Protein AF-A0A445H5W8-F1 (afdb_monomer)

InterPro domains:
  IPR002132 Large ribosomal subunit protein uL5 [PTHR11994] (10-75)
  IPR022803 Large ribosomal subunit protein uL5 domain superfamily [G3DSA:3.30.1440.10] (6-75)
  IPR022803 Large ribos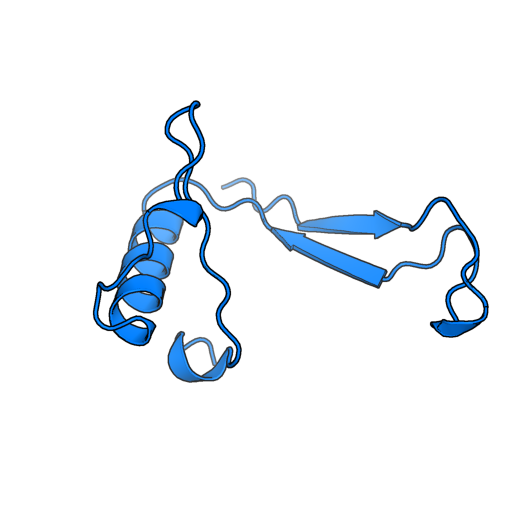omal subunit protein uL5 domain superfamily [SSF55282] (12-74)
  IPR031309 Large ribosomal subunit protein uL5, C-terminal [PF00673] (24-73)

Nearest PDB structures (foldseek):
  8b2l-assembly1_t3  TM=9.690E-01  e=1.245E-07  Nicotiana tabacum
  9cai-assembly1_CJ  TM=9.692E-01  e=1.036E-06  Caenorhabditis elegans
  4xxb-assembly1_A  TM=9.477E-01  e=2.596E-06  Homo sapiens
  8ogj-assembly1_s  TM=9.562E-01  e=4.568E-06  Candida albicans
  8eug-assembly1_J  TM=9.437E-01  e=5.646E-06  Schizosaccharomyces pombe

pLDDT: mean 78.14, std 11.1, range [36.44, 90.06]

Structure (mmCIF, N/CA/C/O backbone):
data_AF-A0A445H5W8-F1
#
_entry.id   AF-A0A445H5W8-F1
#
loop_
_atom_site.group_PDB
_atom_site.id
_atom_site.type_symbol
_atom_site.label_atom_id
_atom_site.label_alt_id
_atom_site.label_comp_id
_atom_site.label_asym_id
_atom_site.label_entity_id
_atom_site.label_seq_id
_atom_site.pdbx_PDB_ins_code
_atom_site.Cartn_x
_atom_site.Cartn_y
_atom_site.Cartn_z
_atom_site.occupancy
_atom_site.B_iso_or_equiv
_atom_site.auth_seq_id
_atom_site.auth_comp_id
_atom_site.auth_asym_id
_atom_site.auth_atom_id
_atom_site.pdbx_PDB_model_num
ATOM 1 N N . MET A 1 1 ? 5.770 -15.958 14.504 1.00 41.66 1 MET A N 1
ATOM 2 C CA . MET A 1 1 ? 4.579 -15.579 13.707 1.00 41.66 1 MET A CA 1
ATOM 3 C C . MET A 1 1 ? 5.079 -15.142 12.336 1.00 41.66 1 MET A C 1
ATOM 5 O O . MET A 1 1 ? 5.864 -14.208 12.296 1.00 41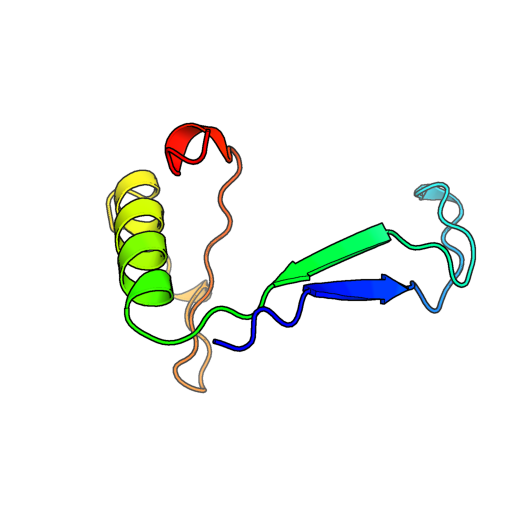.66 1 MET A O 1
ATOM 9 N N . PHE A 1 2 ? 4.767 -15.892 11.273 1.00 36.44 2 PHE A N 1
ATOM 10 C CA . PHE A 1 2 ? 5.406 -15.811 9.946 1.00 36.44 2 PHE A CA 1
ATOM 11 C C . PHE A 1 2 ? 5.376 -14.393 9.344 1.00 36.44 2 PHE A C 1
ATOM 13 O O . PHE A 1 2 ? 4.407 -14.018 8.693 1.00 36.44 2 PHE A O 1
ATOM 20 N N . PHE A 1 3 ? 6.445 -13.620 9.546 1.00 47.06 3 PHE A N 1
ATOM 21 C CA . PHE A 1 3 ? 6.757 -12.440 8.743 1.00 47.06 3 PHE A CA 1
ATOM 22 C C . PHE A 1 3 ? 7.516 -12.952 7.517 1.00 47.06 3 PHE A C 1
ATOM 24 O O . PHE A 1 3 ? 8.742 -13.039 7.518 1.00 47.06 3 PHE A O 1
ATOM 31 N N . LEU A 1 4 ? 6.782 -13.405 6.500 1.00 50.62 4 LEU A N 1
ATOM 32 C CA . LEU A 1 4 ? 7.402 -13.722 5.220 1.00 50.62 4 LEU A CA 1
ATOM 33 C C . LEU A 1 4 ? 7.657 -12.389 4.510 1.00 50.62 4 LEU A C 1
ATOM 35 O O . LEU A 1 4 ? 6.768 -11.842 3.860 1.00 50.62 4 LEU A O 1
ATOM 39 N N . LEU A 1 5 ? 8.851 -11.832 4.718 1.00 57.47 5 LEU A N 1
ATOM 40 C CA . LEU A 1 5 ? 9.368 -10.746 3.896 1.00 57.47 5 LEU A CA 1
ATOM 41 C C . LEU A 1 5 ? 9.835 -11.375 2.587 1.00 57.47 5 LEU A C 1
ATOM 43 O O . LEU A 1 5 ? 10.851 -12.072 2.561 1.00 57.47 5 LEU A O 1
ATOM 47 N N . LEU A 1 6 ? 9.078 -11.163 1.516 1.00 64.94 6 LEU A N 1
ATOM 48 C CA . LEU A 1 6 ? 9.457 -11.651 0.201 1.00 64.94 6 LEU A CA 1
ATOM 49 C C . LEU A 1 6 ? 9.948 -10.475 -0.637 1.00 64.94 6 LEU A C 1
ATOM 51 O O . LEU A 1 6 ? 9.283 -9.446 -0.780 1.00 64.94 6 LEU A O 1
ATOM 55 N N . VAL A 1 7 ? 11.163 -10.632 -1.155 1.00 72.12 7 VAL A N 1
ATOM 56 C CA . VAL A 1 7 ? 11.770 -9.669 -2.067 1.00 72.12 7 VAL A CA 1
ATOM 57 C C . VAL A 1 7 ? 11.402 -10.079 -3.483 1.00 72.12 7 VAL A C 1
ATOM 59 O O . VAL A 1 7 ? 11.779 -11.157 -3.942 1.00 72.12 7 VAL A O 1
ATOM 62 N N . LEU A 1 8 ? 10.657 -9.218 -4.166 1.00 75.06 8 LEU A N 1
ATOM 63 C CA . LEU A 1 8 ? 10.251 -9.423 -5.547 1.00 75.06 8 LEU A CA 1
ATOM 64 C C . LEU A 1 8 ? 11.376 -8.993 -6.483 1.00 75.06 8 LEU A C 1
ATOM 66 O O . LEU A 1 8 ? 11.851 -7.851 -6.453 1.00 75.06 8 LEU A O 1
ATOM 70 N N . THR A 1 9 ? 11.769 -9.921 -7.348 1.00 76.50 9 THR A N 1
ATOM 71 C CA . THR A 1 9 ? 12.623 -9.652 -8.500 1.00 76.50 9 THR A CA 1
ATOM 72 C C . THR A 1 9 ? 11.759 -9.425 -9.735 1.00 76.50 9 THR A C 1
ATOM 74 O O . THR A 1 9 ? 10.707 -10.043 -9.912 1.00 76.50 9 THR A O 1
ATOM 77 N N . LYS A 1 10 ? 12.178 -8.509 -10.610 1.00 73.31 10 LYS A N 1
ATOM 78 C CA . LYS A 1 10 ? 11.462 -8.241 -11.866 1.00 73.31 10 LYS A CA 1
ATOM 79 C C . LYS A 1 10 ? 11.990 -9.134 -12.981 1.00 73.31 10 LYS A C 1
ATOM 81 O O . LYS A 1 10 ? 13.190 -9.183 -13.249 1.00 73.31 10 LYS A O 1
ATOM 86 N N . SER A 1 11 ? 11.066 -9.800 -13.665 1.00 72.12 11 SER A N 1
ATOM 87 C CA . SER A 1 11 ? 11.350 -10.736 -14.759 1.00 72.12 11 SER A CA 1
ATOM 88 C C . SER A 1 11 ? 11.754 -10.059 -16.075 1.00 72.12 11 SER A C 1
ATOM 90 O O . SER A 1 11 ? 12.370 -10.697 -16.926 1.00 72.12 11 SER A O 1
ATOM 92 N N . TYR A 1 12 ? 11.469 -8.762 -16.247 1.00 75.94 12 TYR A N 1
ATOM 93 C CA . TYR A 1 12 ? 11.693 -8.033 -17.500 1.00 75.94 12 TYR A CA 1
ATOM 94 C C . TYR A 1 12 ? 12.529 -6.769 -17.296 1.00 75.94 12 TYR A C 1
ATOM 96 O O . TYR A 1 12 ? 12.350 -6.040 -16.324 1.00 75.94 12 TYR A O 1
ATOM 104 N N . THR A 1 13 ? 13.409 -6.482 -18.256 1.00 76.19 13 THR A N 1
ATOM 105 C CA . THR A 1 13 ? 14.120 -5.199 -18.342 1.00 76.19 13 THR A CA 1
ATOM 106 C C . THR A 1 13 ? 13.157 -4.132 -18.838 1.00 76.19 13 THR A C 1
ATOM 108 O O . THR A 1 13 ? 12.580 -4.308 -19.913 1.00 76.19 13 THR A O 1
ATOM 111 N N . VAL A 1 14 ? 13.048 -3.005 -18.138 1.00 82.12 14 VAL A N 1
ATOM 112 C CA . VAL A 1 14 ? 12.306 -1.843 -18.643 1.00 82.12 14 VAL A CA 1
ATOM 113 C C . VAL A 1 14 ? 13.228 -0.634 -18.639 1.00 82.12 14 VAL A C 1
ATOM 115 O O . VAL A 1 14 ? 13.537 -0.090 -17.581 1.00 82.12 14 VAL A O 1
ATOM 118 N N . ARG A 1 15 ? 13.675 -0.218 -19.834 1.00 80.38 15 ARG A N 1
ATOM 119 C CA . ARG A 1 15 ? 14.670 0.858 -19.993 1.00 80.38 15 ARG A CA 1
ATOM 120 C C . ARG A 1 15 ? 14.178 2.204 -19.458 1.00 80.38 15 ARG A C 1
ATOM 122 O O . ARG A 1 15 ? 14.968 2.918 -18.858 1.00 80.38 15 ARG A O 1
ATOM 129 N N . SER A 1 16 ? 12.888 2.510 -19.604 1.00 87.00 16 SER A N 1
ATOM 130 C CA . SER A 1 16 ? 12.302 3.775 -19.136 1.00 87.00 16 SER A CA 1
ATOM 131 C C . SER A 1 16 ? 12.299 3.927 -17.614 1.00 87.00 16 SER A C 1
ATOM 133 O O . SER A 1 16 ? 12.392 5.040 -17.120 1.00 87.00 16 SER A O 1
ATOM 135 N N . PHE A 1 17 ? 12.220 2.819 -16.871 1.00 80.69 17 PHE A N 1
ATOM 136 C CA . PHE A 1 17 ? 12.272 2.829 -15.405 1.00 80.69 17 PHE A CA 1
ATOM 137 C C . PHE A 1 17 ? 13.683 2.545 -14.861 1.00 80.69 17 PHE A C 1
ATOM 139 O O . PHE A 1 17 ? 13.854 2.435 -13.655 1.00 80.69 17 PHE A O 1
ATOM 146 N N . GLY A 1 18 ? 14.690 2.379 -15.729 1.00 82.38 18 GLY A N 1
ATOM 147 C CA . GLY A 1 18 ? 16.063 2.050 -15.325 1.00 82.38 18 GLY A CA 1
ATOM 148 C C . GLY A 1 18 ? 16.263 0.628 -14.781 1.00 82.38 18 GLY A C 1
ATOM 149 O O . GLY A 1 18 ? 17.361 0.299 -14.351 1.00 82.38 18 GLY A O 1
ATOM 150 N N . ILE A 1 19 ? 15.239 -0.231 -14.826 1.00 83.56 19 ILE A N 1
ATOM 151 C CA . ILE A 1 19 ? 15.241 -1.539 -14.157 1.00 83.56 19 ILE A CA 1
ATOM 152 C C . ILE A 1 19 ? 15.871 -2.617 -15.044 1.00 83.56 19 ILE A C 1
ATOM 154 O O . ILE A 1 19 ? 15.427 -2.845 -16.182 1.00 83.56 19 ILE A O 1
ATOM 158 N N . ARG A 1 20 ? 16.854 -3.344 -14.500 1.00 80.38 20 ARG A N 1
ATOM 159 C CA . ARG A 1 20 ? 17.469 -4.516 -15.142 1.00 80.38 20 ARG A CA 1
ATOM 160 C C . ARG A 1 20 ? 16.789 -5.823 -14.703 1.00 80.38 20 ARG A C 1
ATOM 162 O O . ARG A 1 20 ? 16.071 -5.887 -13.709 1.00 80.38 20 ARG A O 1
ATOM 169 N N . ARG A 1 21 ? 16.962 -6.891 -15.495 1.00 75.31 21 ARG A N 1
ATOM 170 C CA . ARG A 1 21 ? 16.380 -8.216 -15.201 1.00 75.31 21 ARG A CA 1
ATOM 171 C C . ARG A 1 21 ? 16.964 -8.755 -13.899 1.00 75.31 21 ARG A C 1
ATOM 173 O O . ARG A 1 21 ? 18.163 -8.627 -13.675 1.00 75.31 21 ARG A O 1
ATOM 180 N N . ASN A 1 22 ? 16.112 -9.396 -13.101 1.00 77.94 22 ASN A N 1
ATOM 181 C CA . ASN A 1 22 ? 16.437 -9.997 -11.803 1.00 77.94 22 ASN A CA 1
ATOM 182 C C . ASN A 1 22 ? 16.905 -9.005 -10.727 1.00 77.94 22 ASN A C 1
ATOM 184 O O . ASN A 1 22 ? 17.387 -9.419 -9.674 1.00 77.94 22 ASN A O 1
ATOM 188 N N . GLU A 1 23 ? 16.724 -7.706 -10.953 1.00 80.38 23 GLU A N 1
ATOM 189 C CA . GLU A 1 23 ? 16.963 -6.694 -9.935 1.00 80.38 23 GLU A CA 1
ATOM 190 C C . GLU A 1 23 ? 15.866 -6.750 -8.862 1.00 80.38 23 GLU A C 1
ATOM 192 O O . GLU A 1 23 ? 14.692 -7.014 -9.155 1.00 80.38 23 GLU A O 1
ATOM 197 N N . LYS A 1 24 ? 16.265 -6.555 -7.602 1.00 81.69 24 LYS A N 1
ATOM 198 C CA . LYS A 1 24 ? 15.365 -6.528 -6.443 1.00 81.69 24 LYS A CA 1
ATOM 199 C C . LYS A 1 24 ? 14.745 -5.139 -6.357 1.00 81.69 24 LYS A C 1
ATOM 201 O O . LYS A 1 24 ? 15.472 -4.175 -6.153 1.00 81.69 24 LYS A O 1
ATOM 206 N N . ILE A 1 25 ? 13.429 -5.038 -6.527 1.00 82.88 25 ILE A N 1
ATOM 207 C CA . ILE A 1 25 ? 12.761 -3.728 -6.680 1.00 82.88 25 ILE A CA 1
ATOM 208 C C . ILE A 1 25 ? 11.735 -3.469 -5.588 1.00 82.88 25 ILE A C 1
ATOM 210 O O . ILE A 1 25 ? 11.534 -2.324 -5.202 1.00 82.88 25 ILE A O 1
ATOM 214 N N . ALA A 1 26 ? 11.079 -4.515 -5.087 1.00 82.25 26 ALA A N 1
ATOM 215 C CA . ALA A 1 26 ? 10.036 -4.361 -4.088 1.00 82.25 26 ALA A CA 1
ATOM 216 C C . ALA A 1 26 ? 10.179 -5.397 -2.979 1.00 82.25 26 ALA A C 1
ATOM 218 O O . ALA A 1 26 ? 10.522 -6.556 -3.218 1.00 82.25 26 ALA A O 1
ATOM 219 N N . CYS A 1 27 ? 9.858 -4.962 -1.771 1.00 84.62 27 CYS A N 1
ATOM 220 C CA . CYS A 1 27 ? 9.678 -5.812 -0.611 1.00 84.62 27 CYS A CA 1
ATOM 221 C C . CYS A 1 27 ? 8.192 -5.805 -0.270 1.00 84.62 27 CYS A C 1
ATOM 223 O O . CYS A 1 27 ? 7.586 -4.737 -0.211 1.00 84.62 27 CYS A O 1
ATOM 225 N N . TYR A 1 28 ? 7.610 -6.973 -0.025 1.00 85.06 28 TYR A N 1
ATOM 226 C CA . TYR A 1 28 ? 6.282 -7.051 0.570 1.00 85.06 28 TYR A CA 1
ATOM 227 C C . TYR A 1 28 ? 6.299 -7.972 1.776 1.00 85.06 28 TYR A C 1
ATOM 229 O O . TYR A 1 28 ? 7.133 -8.873 1.902 1.00 85.06 28 TYR A O 1
ATOM 237 N N . VAL A 1 29 ? 5.359 -7.715 2.674 1.00 85.12 29 VAL A N 1
ATOM 238 C CA . VAL A 1 29 ? 5.200 -8.464 3.908 1.00 85.12 29 VAL A CA 1
ATOM 239 C C . VAL A 1 29 ? 3.773 -8.966 3.972 1.00 85.12 29 VAL A C 1
ATOM 241 O O . VAL A 1 29 ? 2.825 -8.194 3.848 1.00 85.12 29 VAL A O 1
ATOM 244 N N . THR A 1 30 ? 3.615 -10.261 4.216 1.00 85.56 30 THR A N 1
ATOM 245 C CA . THR A 1 30 ? 2.316 -10.828 4.581 1.00 85.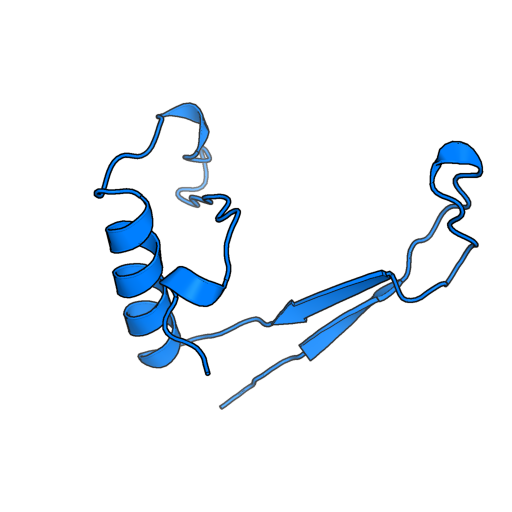56 30 THR A CA 1
ATOM 246 C C . THR A 1 30 ? 2.188 -10.852 6.097 1.00 85.56 30 THR A C 1
ATOM 248 O O . THR A 1 30 ? 2.929 -11.571 6.772 1.00 85.56 30 THR A O 1
ATOM 251 N N . ILE A 1 31 ? 1.241 -10.091 6.634 1.00 85.75 31 ILE A N 1
ATOM 252 C CA . ILE A 1 31 ? 0.955 -10.037 8.070 1.00 85.75 31 ILE A CA 1
ATOM 253 C C . ILE A 1 31 ? -0.365 -10.769 8.310 1.00 85.75 31 ILE A C 1
ATOM 255 O O . ILE A 1 31 ? -1.303 -10.651 7.526 1.00 85.75 31 ILE A O 1
ATOM 259 N N . ARG A 1 32 ? -0.434 -11.564 9.381 1.00 88.50 32 ARG A N 1
ATOM 260 C CA . ARG A 1 32 ? -1.648 -12.279 9.804 1.00 88.50 32 ARG A CA 1
ATOM 261 C C . ARG A 1 32 ? -1.897 -12.081 11.300 1.00 88.50 32 ARG A C 1
ATOM 263 O O . ARG A 1 32 ? -0.964 -11.783 12.047 1.00 88.50 32 ARG A O 1
ATOM 270 N N . GLY A 1 33 ? -3.142 -12.286 11.729 1.00 90.06 33 GLY A N 1
ATOM 271 C CA . GLY A 1 33 ? -3.566 -12.185 13.130 1.00 90.06 33 GLY A CA 1
ATOM 272 C C . GLY A 1 33 ? -3.744 -10.742 13.611 1.00 90.06 33 GLY A C 1
ATOM 273 O O . GLY A 1 33 ? -3.930 -9.831 12.809 1.00 90.06 33 GLY A O 1
ATOM 274 N N . ASN A 1 34 ? -3.651 -10.530 14.925 1.00 88.81 34 ASN A N 1
ATOM 275 C CA . ASN A 1 34 ? -3.984 -9.252 15.576 1.00 88.81 34 ASN A CA 1
ATOM 276 C C . ASN A 1 34 ? -3.166 -8.062 15.050 1.00 88.81 34 ASN A C 1
ATOM 278 O O . ASN A 1 34 ? -3.683 -6.955 14.948 1.00 88.81 34 ASN A O 1
ATOM 282 N N . LYS A 1 35 ? -1.912 -8.297 14.643 1.00 84.81 35 LYS A N 1
ATOM 283 C CA . LYS A 1 35 ? -1.063 -7.256 14.042 1.00 84.81 35 LYS A CA 1
ATOM 284 C C . LYS A 1 35 ? -1.615 -6.734 12.712 1.00 84.81 35 LYS A C 1
ATOM 286 O O . LYS A 1 35 ? -1.413 -5.571 12.392 1.00 84.81 35 LYS A O 1
ATOM 291 N N . ALA A 1 36 ? -2.288 -7.586 11.936 1.00 86.12 36 ALA A N 1
ATOM 292 C CA . ALA A 1 36 ? -2.904 -7.170 10.679 1.00 86.12 36 ALA A CA 1
ATOM 293 C C . ALA A 1 36 ? -4.138 -6.292 10.929 1.00 86.12 36 ALA A C 1
ATOM 295 O O . ALA A 1 36 ? -4.320 -5.310 10.222 1.00 86.12 36 ALA A O 1
ATOM 296 N N . MET A 1 37 ? -4.935 -6.608 11.958 1.00 86.38 37 MET A N 1
ATOM 297 C CA . MET A 1 37 ? -6.107 -5.803 12.328 1.00 86.38 37 MET A CA 1
ATOM 298 C C . MET A 1 37 ? -5.710 -4.399 12.786 1.00 86.38 37 MET A C 1
ATOM 300 O O . MET A 1 37 ? -6.274 -3.431 12.299 1.00 86.38 37 MET A O 1
ATOM 304 N N . GLN A 1 38 ? -4.678 -4.283 13.627 1.00 86.38 38 GLN A N 1
ATOM 305 C CA . GLN A 1 38 ? -4.163 -2.979 14.066 1.00 86.38 38 GLN A CA 1
ATOM 306 C C . GLN A 1 38 ? -3.697 -2.115 12.886 1.00 86.38 38 GLN A C 1
ATOM 308 O O . GLN A 1 38 ? -4.066 -0.952 12.783 1.00 86.38 38 GLN A O 1
ATOM 313 N N . LEU A 1 39 ? -2.927 -2.694 11.956 1.00 84.00 39 LEU A N 1
ATOM 314 C CA . LEU A 1 39 ? -2.479 -1.980 10.756 1.00 84.00 39 LEU A CA 1
ATOM 315 C C . LEU A 1 39 ? -3.633 -1.603 9.825 1.00 84.00 39 LEU A C 1
ATOM 317 O O . LEU A 1 39 ? -3.582 -0.559 9.177 1.00 84.00 39 LEU A O 1
ATOM 321 N N . LEU A 1 40 ? -4.661 -2.449 9.744 1.00 85.06 40 LEU A N 1
ATOM 322 C CA . LEU A 1 40 ? -5.854 -2.163 8.962 1.00 85.06 40 LEU A CA 1
ATOM 323 C C . LEU A 1 40 ? -6.634 -0.985 9.557 1.00 85.06 40 LEU A C 1
ATOM 325 O O . LEU A 1 40 ? -7.0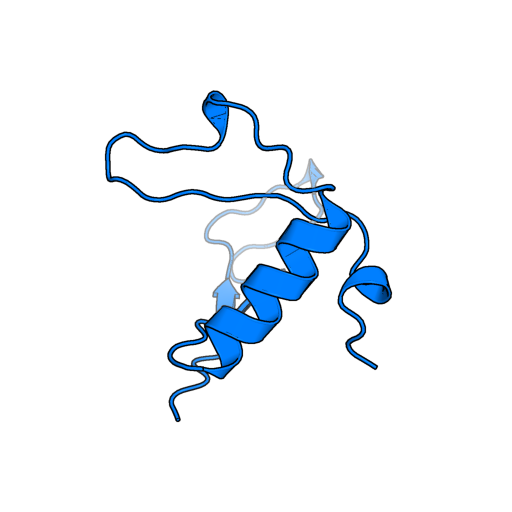15 -0.091 8.810 1.00 85.06 40 LEU A O 1
ATOM 329 N N . GLU A 1 41 ? -6.835 -0.958 10.875 1.00 85.44 41 GLU A N 1
ATOM 330 C CA . GLU A 1 41 ? -7.506 0.142 11.581 1.00 85.44 41 GLU A CA 1
ATOM 331 C C . GLU A 1 41 ? -6.761 1.465 11.387 1.00 85.44 41 GLU A C 1
ATOM 333 O O . GLU A 1 41 ? -7.366 2.452 10.967 1.00 85.44 41 GLU A O 1
ATOM 338 N N . SER A 1 42 ? -5.438 1.474 11.587 1.00 84.62 42 SER A N 1
ATOM 339 C CA . SER A 1 42 ? -4.617 2.660 11.327 1.00 84.62 42 SER A CA 1
ATOM 340 C C . SER A 1 42 ? -4.704 3.094 9.862 1.00 84.62 42 SER A C 1
ATOM 342 O O . SER A 1 42 ? -4.895 4.270 9.580 1.00 84.62 42 SER A O 1
ATOM 344 N N . GLY A 1 43 ? -4.637 2.158 8.911 1.00 84.19 43 GLY A N 1
ATOM 345 C CA . GLY A 1 43 ? -4.730 2.477 7.484 1.00 84.19 43 GLY A CA 1
ATOM 346 C C . GLY A 1 43 ? -6.097 3.021 7.049 1.00 84.19 43 GLY A C 1
ATOM 347 O O . GLY A 1 43 ? -6.159 3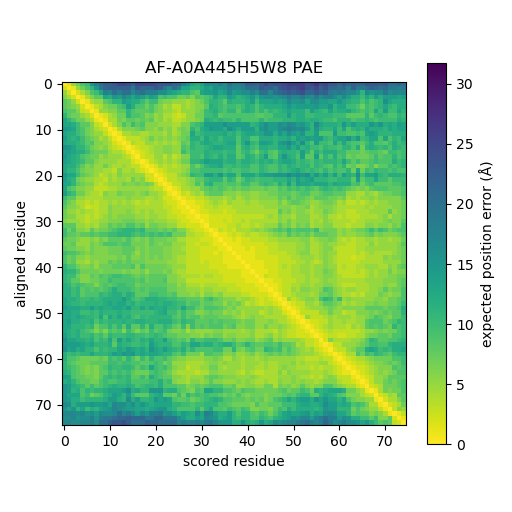.898 6.188 1.00 84.19 43 GLY A O 1
ATOM 348 N N . LEU A 1 44 ? -7.188 2.537 7.650 1.00 84.38 44 LEU A N 1
ATOM 349 C CA . LEU A 1 44 ? -8.541 3.038 7.393 1.00 84.38 44 LEU A CA 1
ATOM 350 C C . LEU A 1 44 ? -8.759 4.429 7.990 1.00 84.38 44 LEU A C 1
ATOM 352 O O . LEU A 1 44 ? -9.418 5.253 7.358 1.00 84.38 44 LEU A O 1
ATOM 356 N N . GLN A 1 45 ? -8.160 4.715 9.148 1.00 83.75 45 GLN A N 1
ATOM 357 C CA . GLN A 1 45 ? -8.191 6.047 9.748 1.00 83.75 45 GLN A CA 1
ATOM 358 C C . GLN A 1 45 ? -7.554 7.100 8.828 1.00 83.75 45 GLN A C 1
ATOM 360 O O . GLN A 1 45 ? -8.124 8.173 8.653 1.00 83.75 45 GLN A O 1
ATOM 365 N N . VAL A 1 46 ? -6.435 6.774 8.169 1.00 82.62 46 VAL A N 1
ATOM 366 C CA . VAL A 1 46 ? -5.769 7.660 7.187 1.00 82.62 46 VAL A CA 1
ATOM 367 C C . VAL A 1 46 ? -6.633 7.919 5.950 1.00 82.62 46 VAL A C 1
ATOM 369 O O . VAL A 1 46 ? -6.479 8.928 5.267 1.00 82.62 46 VAL A O 1
ATOM 372 N N . LYS A 1 47 ? -7.552 7.004 5.638 1.00 79.44 47 LYS A N 1
ATOM 373 C CA . LYS A 1 47 ? -8.498 7.137 4.525 1.00 79.44 47 LYS A CA 1
ATOM 374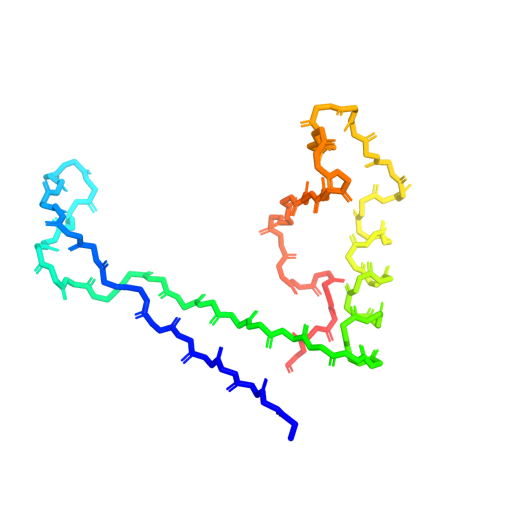 C C . LYS A 1 47 ? -9.859 7.679 4.941 1.00 79.44 47 LYS A C 1
ATOM 376 O O . LYS A 1 47 ? -10.784 7.597 4.143 1.00 79.44 47 LYS A O 1
ATOM 381 N N . GLU A 1 48 ? -9.987 8.198 6.164 1.00 81.38 48 GLU A N 1
ATOM 382 C CA . GLU A 1 48 ? -11.252 8.710 6.712 1.00 81.38 48 GLU A CA 1
ATOM 383 C C . GLU A 1 48 ? -12.398 7.685 6.604 1.00 81.38 48 GLU A C 1
ATOM 385 O O . GLU A 1 48 ? -13.568 8.039 6.525 1.00 81.38 48 GLU A O 1
ATOM 390 N N . TYR A 1 49 ? -12.058 6.389 6.597 1.00 80.00 49 TYR A N 1
ATOM 391 C CA . TYR A 1 49 ? -12.979 5.272 6.361 1.00 80.00 49 TYR A CA 1
ATOM 392 C C . TYR A 1 49 ? -13.736 5.314 5.019 1.00 80.00 49 TYR A C 1
ATOM 394 O O . TYR A 1 49 ? -14.666 4.531 4.812 1.00 80.00 49 TYR A O 1
ATOM 402 N N . GLU A 1 50 ? -13.310 6.145 4.068 1.00 81.44 50 GLU A N 1
ATOM 403 C CA . GLU A 1 50 ? -13.901 6.214 2.739 1.00 81.44 50 GLU A CA 1
ATOM 404 C C . GLU A 1 50 ? -13.144 5.331 1.741 1.00 81.44 50 GLU A C 1
ATOM 406 O O . GLU A 1 50 ? -11.950 5.489 1.468 1.00 81.44 50 GLU A O 1
ATOM 411 N N . LEU A 1 51 ? -13.869 4.381 1.146 1.00 82.19 51 LEU A N 1
ATOM 412 C CA . LEU A 1 51 ? -13.363 3.513 0.088 1.00 82.19 51 LEU A CA 1
ATOM 413 C C . LEU A 1 51 ? -14.297 3.562 -1.117 1.00 82.19 51 LEU A C 1
ATOM 415 O O . LEU A 1 51 ? -15.512 3.401 -1.014 1.00 82.19 51 LEU A O 1
ATOM 419 N N . LEU A 1 52 ? -13.710 3.737 -2.298 1.00 82.75 52 LEU A N 1
ATOM 420 C CA . LEU A 1 52 ? -14.453 3.701 -3.551 1.00 82.75 52 LEU A CA 1
ATOM 421 C C . LEU A 1 52 ? -14.840 2.258 -3.889 1.00 82.75 52 LEU A C 1
ATOM 423 O O . LEU A 1 52 ? -14.058 1.331 -3.691 1.00 82.75 52 LEU A O 1
ATOM 427 N N . LYS A 1 53 ? -16.006 2.065 -4.516 1.00 83.06 53 LYS A N 1
ATOM 428 C CA . LYS A 1 53 ? -16.488 0.730 -4.919 1.00 83.06 53 LYS A CA 1
ATOM 429 C C . LYS A 1 53 ? -15.483 -0.041 -5.793 1.00 83.06 53 LYS A C 1
ATOM 431 O O . LYS A 1 53 ? -15.385 -1.255 -5.681 1.00 83.06 53 LYS A O 1
ATOM 436 N N . ARG A 1 54 ? -14.686 0.662 -6.608 1.00 84.94 54 ARG A N 1
ATOM 437 C CA . ARG A 1 54 ? -13.631 0.081 -7.466 1.00 84.94 54 ARG A CA 1
AT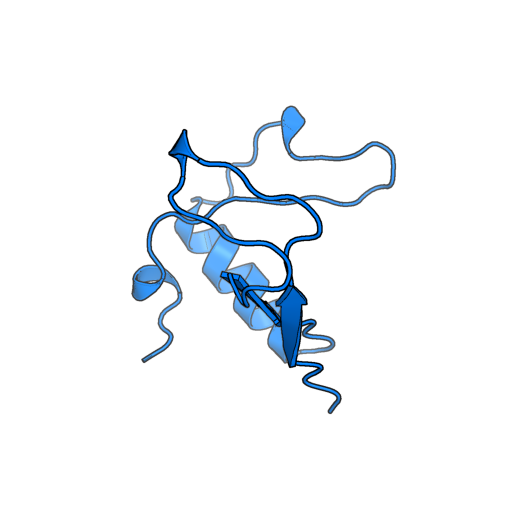OM 438 C C . ARG A 1 54 ? -12.504 -0.625 -6.699 1.00 84.94 54 ARG A C 1
ATOM 440 O O . ARG A 1 54 ? -11.738 -1.365 -7.299 1.00 84.94 54 ARG A O 1
ATOM 447 N N . ASN A 1 55 ? -12.358 -0.338 -5.407 1.00 82.88 55 ASN A N 1
ATOM 448 C CA . ASN A 1 55 ? -11.331 -0.927 -4.553 1.00 82.88 55 ASN A CA 1
ATOM 449 C C . ASN A 1 55 ? -11.739 -2.305 -4.016 1.00 82.88 55 ASN A C 1
ATOM 451 O O . ASN A 1 55 ? -10.899 -2.994 -3.436 1.00 82.88 55 ASN A O 1
ATOM 455 N N . PHE A 1 56 ? -12.999 -2.700 -4.209 1.00 86.31 56 PHE A N 1
ATOM 456 C CA . PHE A 1 56 ? -13.513 -4.014 -3.856 1.00 86.31 56 PHE A CA 1
ATOM 457 C C . PHE A 1 56 ? -13.452 -4.929 -5.080 1.00 86.31 56 PHE A C 1
ATOM 459 O O . PHE A 1 56 ? -13.974 -4.604 -6.144 1.00 86.31 56 PHE A O 1
ATOM 466 N N . SER A 1 57 ? -12.786 -6.066 -4.915 1.00 86.19 57 SER A N 1
ATOM 467 C CA . SER A 1 57 ? -12.752 -7.166 -5.876 1.00 86.19 57 SER A CA 1
ATOM 468 C C . SER A 1 57 ? -13.989 -8.048 -5.712 1.00 86.19 57 SER A C 1
ATOM 470 O O . SER A 1 57 ? -14.494 -8.215 -4.599 1.00 86.19 57 SER A O 1
ATOM 472 N N . ASP A 1 58 ? -14.408 -8.708 -6.792 1.00 83.12 58 ASP A N 1
ATOM 473 C CA . ASP A 1 58 ? -15.528 -9.662 -6.798 1.00 83.12 58 ASP A CA 1
ATOM 474 C C . ASP A 1 58 ? -15.294 -10.867 -5.868 1.00 83.12 58 ASP A C 1
ATOM 476 O O . ASP A 1 58 ? -16.229 -11.510 -5.402 1.00 83.12 58 ASP A O 1
ATOM 480 N N . THR A 1 59 ? -14.032 -11.151 -5.537 1.00 86.00 59 THR A N 1
ATOM 481 C CA . THR A 1 59 ? -13.624 -12.215 -4.607 1.00 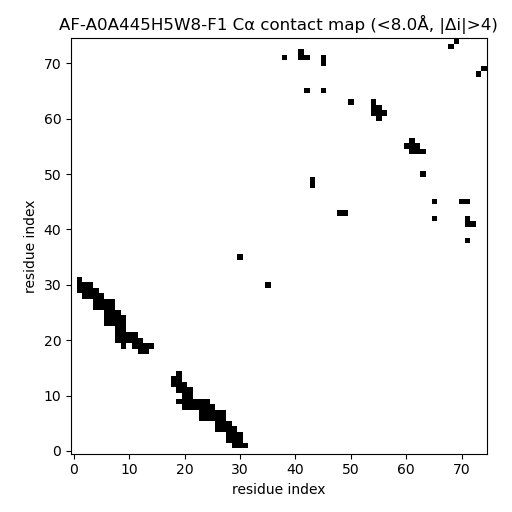86.00 59 THR A CA 1
ATOM 482 C C . THR A 1 59 ? -13.735 -11.827 -3.128 1.00 86.00 59 THR A C 1
ATOM 484 O O . THR A 1 59 ? -13.277 -12.578 -2.269 1.00 86.00 59 THR A O 1
ATOM 487 N N . GLY A 1 60 ? -14.279 -10.648 -2.805 1.00 81.12 60 GLY A N 1
ATOM 488 C CA . GLY A 1 60 ? -14.383 -10.154 -1.426 1.00 81.12 60 GLY A CA 1
ATOM 489 C C . GLY A 1 60 ? -13.060 -9.646 -0.844 1.00 81.12 60 GLY A C 1
ATOM 490 O O . GLY A 1 60 ? -12.943 -9.445 0.363 1.00 81.12 60 GLY A O 1
ATOM 491 N N . CYS A 1 61 ? -12.051 -9.431 -1.689 1.00 85.38 61 CYS A N 1
ATOM 492 C CA . CYS A 1 61 ? -10.804 -8.775 -1.303 1.00 85.38 61 CYS A CA 1
ATOM 493 C C . CYS A 1 61 ? -10.916 -7.270 -1.554 1.00 85.38 61 CYS A C 1
ATOM 495 O O . CYS A 1 61 ? -11.497 -6.854 -2.553 1.00 85.38 61 CYS A O 1
ATOM 497 N N . PHE A 1 62 ? -10.311 -6.453 -0.698 1.00 85.81 62 PHE A N 1
ATOM 498 C CA . PHE A 1 62 ? -10.209 -5.015 -0.922 1.00 85.81 62 PHE A CA 1
ATOM 499 C C . PHE A 1 62 ? -8.771 -4.548 -0.725 1.00 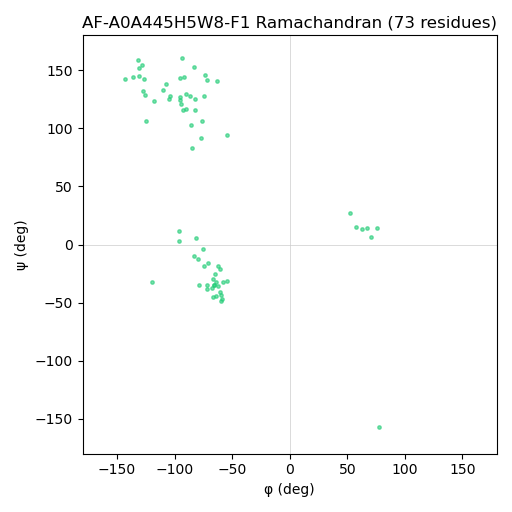85.81 62 PHE A C 1
ATOM 501 O O . PHE A 1 62 ? -7.997 -5.162 0.010 1.00 85.81 62 PHE A O 1
ATOM 508 N N . GLY A 1 63 ? -8.408 -3.470 -1.410 1.00 85.94 63 GLY A N 1
ATOM 509 C CA . GLY A 1 63 ? -7.084 -2.872 -1.305 1.00 85.94 63 GLY A CA 1
ATOM 510 C C . GLY A 1 63 ? -7.162 -1.358 -1.381 1.00 85.94 63 GLY A C 1
ATOM 511 O O . GLY A 1 63 ? -7.952 -0.804 -2.143 1.00 85.94 63 GLY A O 1
ATOM 512 N N . PHE A 1 64 ? -6.328 -0.677 -0.606 1.00 85.75 64 PHE A N 1
ATOM 513 C CA . PHE A 1 64 ? -6.200 0.775 -0.639 1.00 85.75 64 PHE A CA 1
ATOM 514 C C . PHE A 1 64 ? -4.725 1.163 -0.729 1.00 85.75 64 PHE A C 1
ATOM 516 O O . PHE A 1 64 ? -3.851 0.477 -0.204 1.00 85.75 64 PHE A O 1
ATOM 523 N N . GLY A 1 65 ? -4.452 2.252 -1.445 1.00 83.06 65 GLY A N 1
ATOM 524 C CA . GLY A 1 65 ? -3.117 2.831 -1.538 1.00 83.06 65 GLY A CA 1
ATOM 525 C C . GLY A 1 65 ? -2.960 3.950 -0.518 1.00 83.06 65 GLY A C 1
ATOM 526 O O . GLY A 1 65 ? -3.772 4.879 -0.496 1.00 83.06 65 GLY A O 1
ATOM 527 N N . VAL A 1 66 ? -1.912 3.874 0.297 1.00 82.06 66 VAL A N 1
ATOM 528 C CA . VAL A 1 66 ? -1.488 4.956 1.189 1.00 82.06 66 VAL A CA 1
ATOM 529 C C . VAL A 1 66 ? -0.264 5.616 0.561 1.00 82.06 66 VAL A C 1
ATOM 531 O O . VAL A 1 66 ? 0.673 4.922 0.174 1.00 82.06 66 VAL A O 1
ATOM 534 N N . HIS A 1 67 ? -0.296 6.940 0.404 1.00 76.50 67 HIS A N 1
ATOM 535 C CA . HIS A 1 67 ? 0.833 7.685 -0.158 1.00 76.50 67 HIS A CA 1
ATOM 536 C C . HIS A 1 67 ? 1.943 7.902 0.875 1.00 76.50 67 HIS A C 1
ATOM 538 O O . HIS A 1 67 ? 3.120 7.856 0.521 1.00 76.50 67 HIS A O 1
ATOM 544 N N . GLU A 1 68 ? 1.574 8.085 2.142 1.00 74.75 68 GLU A N 1
ATOM 545 C CA . GLU A 1 68 ? 2.499 8.426 3.216 1.00 74.75 68 GLU A CA 1
ATOM 546 C C . GLU A 1 68 ? 2.517 7.338 4.289 1.00 74.75 68 GLU A C 1
ATOM 548 O O . GLU A 1 68 ? 1.501 6.964 4.866 1.00 74.75 68 GLU A O 1
ATOM 553 N N . HIS A 1 69 ? 3.705 6.803 4.563 1.00 73.88 69 HIS A N 1
ATOM 554 C CA . HIS A 1 69 ? 3.893 5.801 5.613 1.00 73.88 69 HIS A CA 1
ATOM 555 C C . HIS A 1 69 ? 3.961 6.421 7.016 1.00 73.88 69 HIS A C 1
ATOM 557 O O . HIS A 1 69 ? 3.893 5.692 8.003 1.00 73.88 69 HIS A O 1
ATOM 563 N N . ILE A 1 70 ? 4.097 7.749 7.104 1.00 71.62 70 ILE A N 1
ATOM 564 C CA . ILE A 1 70 ? 4.206 8.496 8.363 1.00 71.62 70 ILE A CA 1
ATOM 565 C C . ILE A 1 70 ? 2.879 8.426 9.131 1.00 71.62 70 ILE A C 1
ATOM 567 O O . ILE A 1 70 ? 2.877 8.222 10.344 1.00 71.62 70 ILE A O 1
ATOM 571 N N . ASP A 1 71 ? 1.757 8.475 8.413 1.00 66.56 71 ASP A N 1
ATOM 572 C CA . ASP A 1 71 ? 0.417 8.433 9.006 1.00 66.56 71 ASP A CA 1
ATOM 573 C C . ASP A 1 71 ? 0.049 7.060 9.586 1.00 66.56 71 ASP A C 1
ATOM 575 O O . ASP A 1 71 ? -0.867 6.942 10.396 1.00 66.56 71 ASP A O 1
ATOM 579 N N . LEU A 1 72 ? 0.786 6.004 9.221 1.00 68.94 72 LEU A N 1
ATOM 580 C CA . LEU A 1 72 ? 0.623 4.674 9.817 1.00 68.94 72 LEU A CA 1
ATOM 581 C C . LEU A 1 72 ? 1.238 4.591 11.227 1.00 68.94 72 LEU A C 1
ATOM 583 O O . LEU A 1 72 ? 1.120 3.554 11.878 1.00 68.94 72 LEU A O 1
ATOM 587 N N . GLY A 1 73 ? 1.903 5.653 11.706 1.00 61.50 73 GLY A N 1
ATOM 588 C CA . GLY A 1 73 ? 2.469 5.725 13.057 1.00 61.50 73 GLY A CA 1
ATOM 589 C C . GLY A 1 73 ? 3.631 4.757 13.301 1.00 61.50 73 GLY A C 1
ATOM 590 O O . GLY A 1 73 ? 4.010 4.515 14.447 1.00 61.50 73 GLY A O 1
ATOM 591 N N . ILE A 1 74 ? 4.196 4.185 12.234 1.00 61.16 74 ILE A N 1
ATOM 592 C CA . ILE A 1 74 ? 5.327 3.259 12.300 1.00 61.16 74 ILE A CA 1
ATOM 593 C C . ILE A 1 74 ? 6.608 4.101 12.319 1.00 61.16 74 ILE A C 1
ATOM 595 O O . ILE A 1 74 ? 7.012 4.634 11.286 1.00 61.16 74 ILE A O 1
ATOM 599 N N . LYS A 1 75 ? 7.214 4.246 13.501 1.00 49.41 75 LYS A N 1
ATOM 600 C CA . LYS A 1 75 ? 8.547 4.838 13.685 1.00 49.41 75 LYS A CA 1
ATOM 601 C C . LYS A 1 75 ? 9.636 3.773 13.610 1.00 49.41 75 LYS A C 1
ATOM 603 O O . LYS A 1 75 ? 9.396 2.659 14.131 1.00 49.41 75 LYS A O 1
#

Solvent-accessible surface area (backbone atoms only — not comparable to full-atom values): 4912 Å² total; per-residue (Å²): 130,79,71,53,70,45,74,43,58,38,89,59,65,39,78,92,78,71,42,52,60,68,39,78,80,46,76,49,70,52,71,70,66,72,68,34,54,54,53,48,52,41,51,34,60,75,44,72,73,64,75,63,74,86,39,52,46,97,86,76,48,72,65,82,88,76,92,60,66,68,75,59,69,70,128

Organism: Glycine soja (NCBI:txid3848)

Foldseek 3Di:
DDFPWDFDFDCDDDVVVPHDGRDGDDTDTDDDDPVVVLLVVLVCVQVVVDDDPVQADPVRDGDDDDPDPVSSVDD

Radius of gyration: 15.66 Å; Cα contacts (8 Å, |Δi|>4): 70; chains: 1; bounding box: 34×24×36 Å

Mean predicted aligned error: 8.01 Å

Secondary structure (DSSP, 8-state):
---EEEEEEPSS-BGGGTBPTT-EEEEEEE--SHHHHHHHHHHHHHTTT---GGGB-TTS-B----S-SGGGT--

Sequence (75 aa):
MFFLLLVLTKSYTVRSFGIRRNEKIACYVTIRGNKAMQLLESGLQVKEYELLKRNFSDTGCFGFGVHEHIDLGIK